Protein AF-A0A2B7YE10-F1 (afdb_monomer)

Foldseek 3Di:
DDDDDPVNDDDDDDDCVVQADWDQDPVGTDHDDAFDDDPVQWDADQQFDADLDLPPLRGDHHTDGPDPRDDDDAQDWDAHPVGRIHTHHDDDDDDD

Mean predicted aligned error: 6.69 Å

pLDDT: mean 85.78, std 14.78, range [31.55, 97.19]

Organism: Fusobacterium nucleatum subsp. polymorphum (NCBI:txid76857)

Structure (mmCIF, N/CA/C/O backbone):
data_AF-A0A2B7YE10-F1
#
_entry.id   AF-A0A2B7YE10-F1
#
loop_
_atom_site.group_PDB
_atom_site.id
_atom_site.type_symbol
_atom_site.label_atom_id
_atom_site.label_alt_id
_atom_site.label_comp_id
_atom_site.label_asym_id
_atom_site.label_entity_id
_atom_site.label_seq_id
_atom_site.pdbx_PDB_ins_code
_atom_site.Cartn_x
_atom_site.Cartn_y
_atom_site.Cartn_z
_atom_site.occupancy
_atom_site.B_iso_or_equiv
_atom_site.auth_seq_id
_atom_site.auth_comp_id
_atom_site.auth_asym_id
_atom_site.auth_atom_id
_atom_site.pdbx_PDB_model_num
ATOM 1 N N . MET A 1 1 ? -28.756 8.599 -2.265 1.00 49.09 1 MET A N 1
ATOM 2 C CA . MET A 1 1 ? -28.044 8.177 -1.040 1.00 49.09 1 M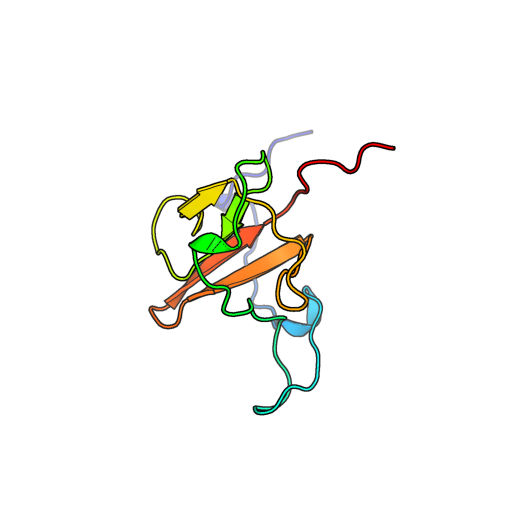ET A CA 1
ATOM 3 C C . MET A 1 1 ? -27.413 9.412 -0.424 1.00 49.09 1 MET A C 1
ATOM 5 O O . MET A 1 1 ? -26.751 10.143 -1.152 1.00 49.09 1 MET A O 1
ATOM 9 N N . SER A 1 2 ? -27.663 9.700 0.853 1.00 57.12 2 SER A N 1
ATOM 10 C CA . SER A 1 2 ? -26.982 10.792 1.558 1.00 57.12 2 SER A CA 1
ATOM 11 C C . SER A 1 2 ? -25.506 10.438 1.732 1.00 57.12 2 SER A C 1
ATOM 13 O O . SER A 1 2 ? -25.176 9.331 2.155 1.00 57.12 2 SER A O 1
ATOM 15 N N . LYS A 1 3 ? -24.615 11.358 1.368 1.00 65.12 3 LYS A N 1
ATOM 16 C CA . LYS A 1 3 ? -23.168 11.191 1.524 1.00 65.12 3 LYS A CA 1
ATOM 17 C C . LYS A 1 3 ? -22.847 11.282 3.021 1.00 65.12 3 LYS A C 1
ATOM 19 O O . LYS A 1 3 ? -23.090 12.328 3.613 1.00 65.12 3 LYS A O 1
ATOM 24 N N . LEU A 1 4 ? -22.369 10.196 3.631 1.00 78.56 4 LEU A N 1
ATOM 25 C CA . LEU A 1 4 ? -21.914 10.215 5.024 1.00 78.56 4 LEU A CA 1
ATOM 26 C C . LEU A 1 4 ? -20.715 11.169 5.143 1.00 78.56 4 LEU A C 1
ATOM 28 O O . LEU A 1 4 ? -19.778 11.095 4.345 1.00 78.56 4 LEU A O 1
ATOM 32 N N . THR A 1 5 ? -20.760 12.081 6.109 1.00 85.94 5 THR A N 1
ATOM 33 C CA . THR A 1 5 ? -19.612 12.889 6.545 1.00 85.94 5 THR A CA 1
ATOM 34 C C . THR A 1 5 ? -18.876 12.165 7.674 1.00 85.94 5 THR A C 1
ATOM 36 O O . THR A 1 5 ? -19.465 11.312 8.343 1.00 85.94 5 THR A O 1
ATOM 39 N N . LEU A 1 6 ? -17.600 12.493 7.908 1.00 85.38 6 LEU A N 1
ATOM 40 C CA . LEU A 1 6 ? -16.795 11.856 8.966 1.00 85.38 6 LEU A CA 1
ATOM 41 C C . LEU A 1 6 ? -17.427 12.014 10.359 1.00 85.38 6 LEU A C 1
ATOM 43 O O . LEU A 1 6 ? -17.291 11.116 11.185 1.00 85.38 6 LEU A O 1
ATOM 47 N N . ASP A 1 7 ? -18.161 13.108 10.575 1.00 90.81 7 ASP A N 1
ATOM 48 C CA . ASP A 1 7 ? -18.859 13.415 11.831 1.00 90.81 7 ASP A CA 1
ATOM 49 C C . ASP A 1 7 ? -20.242 12.748 11.935 1.00 90.81 7 ASP A C 1
ATOM 51 O O . ASP A 1 7 ? -20.877 12.785 12.985 1.00 90.81 7 ASP A O 1
ATOM 55 N N . SER A 1 8 ? -20.737 12.147 10.847 1.00 92.69 8 SER A N 1
ATOM 56 C CA . SER A 1 8 ? -22.043 11.466 10.809 1.00 92.69 8 SER A CA 1
ATOM 57 C C . SER A 1 8 ? -21.960 9.962 11.087 1.00 92.69 8 SER A C 1
ATOM 59 O O . SER A 1 8 ? -22.964 9.260 10.967 1.00 92.69 8 SER A O 1
ATOM 61 N N . VAL A 1 9 ? -20.770 9.458 11.429 1.00 90.88 9 VAL A N 1
ATOM 62 C CA . VAL A 1 9 ? -20.514 8.037 11.689 1.00 90.88 9 VAL A CA 1
ATOM 63 C C . VAL A 1 9 ? -19.851 7.840 13.050 1.00 90.88 9 VAL A C 1
ATOM 65 O O . VAL A 1 9 ? -19.072 8.670 13.510 1.00 90.88 9 VAL A O 1
ATOM 68 N N . GLU A 1 10 ? -20.152 6.716 13.697 1.00 92.75 10 GLU A N 1
ATOM 69 C CA . GLU A 1 10 ? -19.478 6.304 14.928 1.00 92.75 10 GLU A CA 1
ATOM 70 C C . GLU A 1 10 ? -18.169 5.585 14.573 1.00 92.75 10 GLU A C 1
ATOM 72 O O . GLU A 1 10 ? -18.180 4.506 13.976 1.00 92.75 10 GLU A O 1
ATOM 77 N N . TRP A 1 11 ? -17.035 6.184 14.935 1.00 92.12 11 TRP A N 1
ATOM 78 C CA . TRP A 1 11 ? -15.720 5.580 14.737 1.00 92.12 11 TRP A CA 1
ATOM 79 C C . TRP A 1 11 ? -15.444 4.508 15.781 1.00 92.12 11 TRP A C 1
ATOM 81 O O . TRP A 1 11 ? -15.722 4.686 16.966 1.00 92.12 11 TRP A O 1
ATOM 91 N N . ARG A 1 12 ? -14.855 3.397 15.338 1.00 93.00 12 ARG A N 1
ATOM 92 C CA . ARG A 1 12 ? -14.467 2.287 16.208 1.00 93.00 12 ARG A CA 1
ATOM 93 C C . ARG A 1 12 ? -13.074 1.799 15.868 1.00 93.00 12 ARG A C 1
ATOM 95 O O . ARG A 1 12 ? -12.619 1.893 14.729 1.00 93.00 12 ARG A O 1
ATOM 102 N N . GLU A 1 13 ? -12.417 1.255 16.879 1.00 94.75 13 GLU A N 1
ATOM 103 C CA . GLU A 1 13 ? -11.153 0.560 16.702 1.00 94.75 13 GLU A CA 1
ATOM 104 C C . GLU A 1 13 ? -11.366 -0.745 15.931 1.00 94.75 13 GLU A C 1
ATOM 106 O O . GLU A 1 13 ? -12.377 -1.435 16.083 1.00 94.75 13 GLU A O 1
ATOM 111 N N . PHE A 1 14 ? -10.377 -1.101 15.122 1.00 92.38 14 PHE A N 1
ATOM 112 C CA . PHE A 1 14 ? -10.315 -2.379 14.429 1.00 92.38 14 PHE A CA 1
ATOM 113 C C . PHE A 1 14 ? -8.883 -2.901 14.473 1.00 92.38 14 PHE A C 1
ATOM 115 O O . PHE A 1 14 ? -7.925 -2.135 14.604 1.00 92.38 14 PHE A O 1
ATOM 122 N N . ARG A 1 15 ? -8.708 -4.216 14.334 1.00 93.19 15 ARG A N 1
ATOM 123 C CA . ARG A 1 15 ? -7.373 -4.787 14.141 1.00 93.19 15 ARG A CA 1
ATOM 124 C C . ARG A 1 15 ? -7.098 -4.879 12.653 1.00 93.19 15 ARG A C 1
ATOM 126 O O . ARG A 1 15 ? -7.942 -5.338 11.894 1.00 93.19 15 ARG A O 1
ATOM 133 N N . ILE A 1 16 ? -5.882 -4.530 12.242 1.00 90.62 16 ILE A N 1
ATOM 134 C CA . ILE A 1 16 ? -5.464 -4.575 10.831 1.00 90.62 16 ILE A CA 1
ATOM 135 C C . ILE A 1 16 ? -5.783 -5.929 10.184 1.00 90.62 16 ILE A C 1
ATOM 137 O O . ILE A 1 16 ? -6.316 -5.966 9.082 1.00 90.62 16 ILE A O 1
ATOM 141 N N . LYS A 1 17 ? -5.518 -7.032 10.894 1.00 92.50 17 LYS A N 1
ATOM 142 C CA . LYS A 1 17 ? -5.761 -8.401 10.414 1.00 92.50 17 LYS A CA 1
ATOM 143 C C . LYS A 1 17 ? -7.235 -8.737 10.149 1.00 92.50 17 LYS A C 1
ATOM 145 O O . LYS A 1 17 ? -7.498 -9.729 9.483 1.00 92.50 17 LYS A O 1
ATOM 150 N N . ASP A 1 18 ? -8.164 -7.963 10.709 1.00 93.81 18 ASP A N 1
ATOM 151 C CA . ASP A 1 18 ? -9.601 -8.201 10.562 1.00 93.81 18 ASP A CA 1
ATOM 152 C C . ASP A 1 18 ? -10.131 -7.582 9.251 1.00 93.81 18 ASP A C 1
ATOM 154 O O . ASP A 1 18 ? -11.198 -7.967 8.783 1.00 93.81 18 ASP A O 1
ATOM 158 N N . ILE A 1 19 ? -9.386 -6.642 8.647 1.00 90.94 19 ILE A N 1
ATOM 159 C CA . ILE A 1 19 ? -9.770 -5.928 7.413 1.00 90.94 19 ILE A CA 1
ATOM 160 C C . ILE A 1 19 ? -8.815 -6.236 6.254 1.00 90.94 19 ILE A C 1
ATOM 162 O O . ILE A 1 19 ? -9.252 -6.439 5.123 1.00 90.94 19 ILE A O 1
ATOM 166 N N . PHE A 1 20 ? -7.509 -6.259 6.520 1.00 89.00 20 PHE A N 1
ATOM 167 C CA . PHE A 1 20 ? -6.472 -6.393 5.503 1.00 89.00 20 PHE A CA 1
ATOM 168 C C . PHE A 1 20 ? -5.842 -7.778 5.512 1.00 89.00 20 PHE A C 1
ATOM 170 O O . PHE A 1 20 ? -5.687 -8.415 6.558 1.00 89.00 20 PHE A O 1
ATOM 177 N N . GLN A 1 21 ? -5.398 -8.214 4.332 1.00 87.50 21 GLN A N 1
ATOM 178 C CA . GLN A 1 21 ? -4.655 -9.456 4.202 1.00 87.50 21 GLN A CA 1
ATOM 179 C C . GLN A 1 21 ? -3.350 -9.381 4.997 1.00 87.50 21 GLN A C 1
ATOM 181 O O . GLN A 1 21 ? -2.544 -8.455 4.862 1.00 87.50 21 GLN A O 1
ATOM 186 N N . THR A 1 22 ? -3.142 -10.398 5.824 1.00 90.75 22 THR A N 1
ATOM 187 C CA . THR A 1 22 ? -1.948 -10.555 6.646 1.00 90.75 22 THR A CA 1
ATOM 188 C C . THR A 1 22 ? -1.337 -11.927 6.422 1.00 90.75 22 THR A C 1
ATOM 190 O O . THR A 1 22 ? -1.995 -12.862 5.964 1.00 90.75 22 THR A O 1
ATOM 193 N N . PHE A 1 23 ? -0.053 -12.044 6.730 1.00 89.94 23 PHE A N 1
ATOM 194 C CA . PHE A 1 23 ? 0.690 -13.290 6.648 1.00 89.94 23 PHE A CA 1
ATOM 195 C C . PHE A 1 23 ? 1.664 -13.395 7.822 1.00 89.94 23 PHE A C 1
ATOM 197 O O . PHE A 1 23 ? 2.015 -12.391 8.450 1.00 89.94 23 PHE A O 1
ATOM 204 N N . ILE A 1 24 ? 2.099 -14.617 8.125 1.00 94.12 24 ILE A N 1
ATOM 205 C CA . ILE A 1 24 ? 3.169 -14.848 9.096 1.00 94.12 24 ILE A CA 1
ATOM 206 C C . ILE A 1 24 ? 4.499 -14.577 8.394 1.00 94.12 24 ILE A C 1
ATOM 208 O O . ILE A 1 24 ? 4.961 -15.374 7.579 1.00 94.12 24 ILE A O 1
ATOM 212 N N . GLY A 1 25 ? 5.074 -13.411 8.673 1.00 88.06 25 GLY A N 1
ATOM 213 C CA . GLY A 1 25 ? 6.413 -13.040 8.244 1.00 88.06 25 GLY A CA 1
ATOM 214 C C . GLY A 1 25 ? 7.459 -13.360 9.308 1.00 88.06 25 GLY A C 1
ATOM 215 O O . GLY A 1 25 ? 7.183 -13.989 10.329 1.00 88.06 25 GLY A O 1
ATOM 216 N N . ASN A 1 26 ? 8.672 -12.856 9.092 1.00 86.38 26 ASN A N 1
ATOM 217 C CA . ASN A 1 26 ? 9.797 -13.077 10.006 1.00 86.38 26 ASN A CA 1
ATOM 218 C C . ASN A 1 26 ? 9.565 -12.476 11.405 1.00 86.38 26 ASN A C 1
ATOM 220 O O . ASN A 1 26 ? 10.143 -12.956 12.372 1.00 86.38 26 ASN A O 1
ATOM 224 N N . ASN A 1 27 ? 8.705 -11.455 11.509 1.00 85.19 27 ASN A N 1
ATOM 225 C CA . ASN A 1 27 ? 8.399 -10.746 12.755 1.00 85.19 27 ASN A CA 1
ATOM 226 C C . ASN A 1 27 ? 6.971 -11.034 13.257 1.00 85.19 27 ASN A C 1
ATOM 228 O O . ASN A 1 27 ? 6.379 -10.218 13.960 1.00 85.19 27 ASN A O 1
ATOM 232 N N . GLY A 1 28 ? 6.401 -12.182 12.880 1.00 91.06 28 GLY A N 1
ATOM 233 C CA . GLY A 1 28 ? 5.037 -12.566 13.238 1.00 91.06 28 GLY A CA 1
ATOM 234 C C . GLY A 1 28 ? 3.995 -12.106 12.219 1.00 91.06 28 GLY A C 1
ATOM 235 O O . GLY A 1 28 ? 4.279 -11.977 11.028 1.00 91.06 28 GLY A O 1
ATOM 236 N N . LEU A 1 29 ? 2.756 -11.923 12.682 1.00 92.19 29 LEU A N 1
ATOM 237 C CA . LEU A 1 29 ? 1.629 -11.558 11.826 1.00 92.19 29 LEU A CA 1
ATOM 238 C C . LEU A 1 29 ? 1.758 -10.105 11.353 1.00 92.19 29 LEU A C 1
ATOM 240 O O . LEU A 1 29 ? 1.736 -9.182 12.164 1.00 92.19 29 LEU A O 1
ATOM 244 N N . GLN A 1 30 ? 1.847 -9.905 10.042 1.00 88.56 30 GLN A N 1
ATOM 245 C CA . GLN A 1 30 ? 2.029 -8.586 9.439 1.00 88.56 30 GLN A CA 1
ATOM 246 C C . GLN A 1 30 ? 1.279 -8.458 8.110 1.00 88.56 30 GLN A C 1
ATOM 248 O O . GLN A 1 30 ? 0.942 -9.456 7.473 1.00 88.56 30 GLN A O 1
ATOM 253 N N . VAL A 1 31 ? 1.047 -7.220 7.669 1.00 87.12 31 VAL A N 1
ATOM 254 C CA . VAL A 1 31 ? 0.635 -6.937 6.285 1.00 87.12 31 VAL A CA 1
ATOM 255 C C . VAL A 1 31 ? 1.803 -7.149 5.329 1.00 87.12 31 VAL A C 1
ATOM 257 O O . VAL A 1 31 ? 2.974 -7.137 5.725 1.00 87.12 31 VAL A O 1
ATOM 260 N N . HIS A 1 32 ? 1.487 -7.337 4.052 1.00 86.31 32 HIS A N 1
ATOM 261 C CA . HIS A 1 32 ? 2.496 -7.425 3.008 1.00 86.31 32 HIS A CA 1
ATOM 262 C C . HIS A 1 32 ? 3.408 -6.193 2.975 1.00 86.31 32 HIS A C 1
ATOM 264 O O . HIS A 1 32 ? 2.964 -5.055 3.093 1.00 86.31 32 HIS A O 1
ATOM 270 N N . THR A 1 33 ? 4.707 -6.434 2.797 1.00 85.81 33 THR A N 1
ATOM 271 C CA . THR A 1 33 ? 5.716 -5.381 2.656 1.00 85.81 33 THR A CA 1
ATOM 272 C C . THR A 1 33 ? 6.186 -5.270 1.210 1.00 85.81 33 THR A C 1
ATOM 274 O O . THR A 1 33 ? 6.170 -6.245 0.447 1.00 85.81 33 THR A O 1
ATOM 277 N N . GLY A 1 34 ? 6.636 -4.075 0.828 1.00 85.19 34 GLY A N 1
ATOM 278 C CA . GLY A 1 34 ? 7.318 -3.863 -0.445 1.00 85.19 34 GLY A CA 1
ATOM 279 C C . GLY A 1 34 ? 8.659 -4.602 -0.518 1.00 85.19 34 GLY A C 1
ATOM 280 O O . GLY A 1 34 ? 9.227 -5.013 0.494 1.00 85.19 34 GLY A O 1
ATOM 281 N N . GLY A 1 35 ? 9.171 -4.772 -1.735 1.00 88.06 35 GLY A N 1
ATOM 282 C CA . GLY A 1 35 ? 10.504 -5.312 -1.992 1.00 88.06 35 GLY A CA 1
ATOM 283 C C . GLY A 1 35 ? 11.483 -4.218 -2.412 1.00 88.06 35 GLY A C 1
ATOM 284 O O . GLY A 1 35 ? 11.118 -3.283 -3.126 1.00 88.06 35 GLY A O 1
ATOM 285 N N . TYR A 1 36 ? 12.748 -4.339 -2.004 1.00 90.94 36 TYR A N 1
ATOM 286 C CA . TYR A 1 36 ? 13.799 -3.490 -2.559 1.00 90.94 36 TYR A CA 1
ATOM 287 C C . TYR A 1 36 ? 14.110 -3.907 -4.004 1.00 90.94 36 TYR A C 1
ATOM 289 O O . TYR A 1 36 ? 14.380 -5.079 -4.282 1.00 90.94 36 TYR A O 1
ATOM 297 N N . ILE A 1 37 ? 14.113 -2.927 -4.909 1.00 94.25 37 ILE A N 1
ATOM 298 C CA . ILE A 1 37 ? 14.462 -3.076 -6.325 1.00 94.25 37 ILE A CA 1
ATOM 299 C C . ILE A 1 37 ? 15.360 -1.899 -6.707 1.00 94.25 37 ILE A C 1
ATOM 301 O O . ILE A 1 37 ? 15.092 -0.751 -6.344 1.00 94.25 37 ILE A O 1
ATOM 305 N N . LYS A 1 38 ? 16.444 -2.182 -7.435 1.00 94.69 38 LYS A N 1
ATOM 306 C CA . LYS A 1 38 ? 17.359 -1.146 -7.932 1.00 94.69 38 LYS A CA 1
ATOM 307 C C . LYS A 1 38 ? 16.648 -0.269 -8.963 1.00 94.69 38 LYS A C 1
ATOM 309 O O . LYS A 1 38 ? 15.977 -0.793 -9.845 1.00 94.69 38 LYS A O 1
ATOM 314 N N . LYS A 1 39 ? 16.892 1.045 -8.923 1.00 93.62 39 LYS A N 1
ATOM 315 C CA . LYS A 1 39 ? 16.246 2.015 -9.825 1.00 93.62 39 LYS A CA 1
ATOM 316 C C . LYS A 1 39 ? 16.436 1.693 -11.315 1.00 93.62 39 LYS A C 1
ATOM 318 O O . LYS A 1 39 ? 15.522 1.903 -12.096 1.00 93.62 39 LYS A O 1
ATOM 323 N N . SER A 1 40 ? 17.581 1.122 -11.695 1.00 96.75 40 SER A N 1
ATOM 324 C CA . SER A 1 40 ? 17.880 0.718 -13.078 1.00 96.75 40 SER A CA 1
ATOM 325 C C . SER A 1 40 ? 17.017 -0.429 -13.614 1.00 96.75 40 SER A C 1
ATOM 327 O O . SER A 1 40 ? 17.068 -0.714 -14.804 1.00 96.75 40 SER A O 1
ATOM 329 N N . LYS A 1 41 ? 16.255 -1.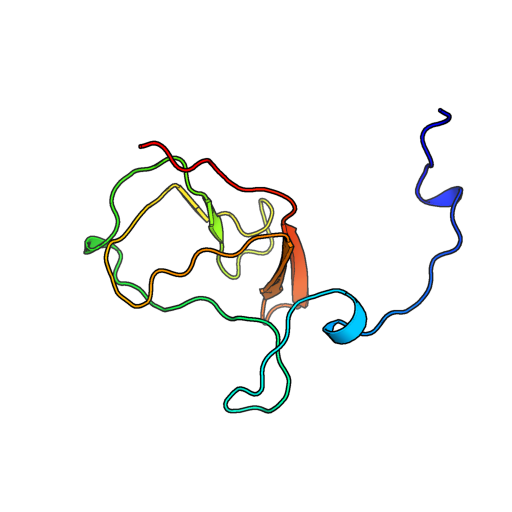111 -12.752 1.00 96.88 41 LYS A N 1
ATOM 330 C CA . LYS A 1 41 ? 15.326 -2.181 -13.137 1.00 96.88 41 LYS A CA 1
ATOM 331 C C . LYS A 1 41 ? 13.891 -1.689 -13.324 1.00 96.88 41 LYS A C 1
ATOM 333 O O . LYS A 1 41 ? 13.009 -2.509 -13.577 1.00 96.88 41 LYS A O 1
ATOM 338 N N . PHE A 1 42 ? 13.650 -0.394 -13.143 1.00 96.56 42 PHE A N 1
ATOM 339 C CA . PHE A 1 42 ? 12.349 0.208 -13.379 1.00 96.56 42 PHE A CA 1
ATOM 340 C C . PHE A 1 42 ? 12.240 0.715 -14.809 1.00 96.56 42 PHE A C 1
ATOM 342 O O . PHE A 1 42 ? 13.174 1.318 -15.336 1.00 96.56 42 PHE A O 1
ATOM 349 N N . ILE A 1 43 ? 11.067 0.504 -15.391 1.00 97.19 43 ILE A N 1
ATOM 350 C CA . ILE A 1 43 ? 10.620 1.172 -16.610 1.00 97.19 43 ILE A CA 1
ATOM 351 C C . ILE A 1 43 ? 9.431 2.069 -16.274 1.00 97.19 43 ILE A C 1
ATOM 353 O O . ILE A 1 43 ? 8.704 1.796 -15.316 1.00 97.19 43 ILE A O 1
ATOM 357 N N . GLU A 1 44 ? 9.243 3.133 -17.049 1.00 97.00 44 GLU A N 1
ATOM 358 C CA . GLU A 1 44 ? 8.084 4.014 -16.914 1.00 97.00 44 G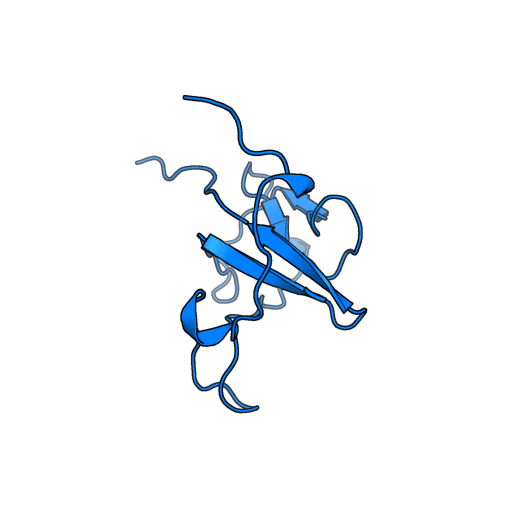LU A CA 1
ATOM 359 C C . GLU A 1 44 ? 6.789 3.227 -17.137 1.00 97.00 44 GLU A C 1
ATOM 361 O O . GLU A 1 44 ? 6.703 2.352 -18.001 1.00 97.00 44 GLU A O 1
ATOM 366 N N . SER A 1 45 ? 5.786 3.499 -16.311 1.00 94.88 45 SER A N 1
ATOM 367 C CA . SER A 1 45 ? 4.472 2.874 -16.427 1.00 94.88 45 SER A CA 1
ATOM 368 C C . SER A 1 45 ? 3.417 3.780 -15.804 1.00 94.88 45 SER A C 1
ATOM 370 O O . SER A 1 45 ? 3.744 4.843 -15.296 1.00 94.88 45 SER A O 1
ATOM 372 N N . ASN A 1 46 ? 2.168 3.321 -15.765 1.00 93.06 46 ASN A N 1
ATOM 373 C CA . ASN A 1 46 ? 1.110 3.977 -15.001 1.00 93.06 46 ASN A CA 1
ATOM 374 C C . ASN A 1 46 ? 0.912 3.353 -13.611 1.00 93.06 46 ASN A C 1
ATOM 376 O O . ASN A 1 46 ? 0.002 3.748 -12.907 1.00 93.06 46 ASN A O 1
ATOM 380 N N . ILE A 1 47 ? 1.718 2.380 -13.179 1.00 91.31 47 ILE A N 1
ATOM 381 C CA . ILE A 1 47 ? 1.529 1.724 -11.876 1.00 91.31 47 ILE A CA 1
ATOM 382 C C . ILE A 1 47 ? 2.219 2.555 -10.786 1.00 91.31 47 ILE A C 1
ATOM 384 O O . ILE A 1 47 ? 3.440 2.717 -10.852 1.00 91.31 47 ILE A O 1
ATOM 388 N N . PRO A 1 48 ? 1.494 3.076 -9.777 1.00 92.88 48 PRO A N 1
ATOM 389 C CA . PRO A 1 48 ? 2.100 3.877 -8.727 1.00 92.88 48 PRO A CA 1
ATOM 390 C C . PRO A 1 48 ? 2.983 2.997 -7.847 1.00 92.88 48 PRO A C 1
ATOM 392 O O . PRO A 1 48 ? 2.555 1.984 -7.292 1.00 92.88 48 PRO A O 1
ATOM 395 N N . ARG A 1 49 ? 4.230 3.416 -7.668 1.00 93.25 49 ARG A N 1
ATOM 396 C CA . ARG A 1 49 ? 5.150 2.804 -6.722 1.00 93.25 49 ARG A CA 1
ATOM 397 C C . ARG A 1 49 ? 5.040 3.504 -5.376 1.00 93.25 49 ARG A C 1
ATOM 399 O O . ARG A 1 49 ? 5.424 4.666 -5.212 1.00 93.25 49 ARG A O 1
ATOM 406 N N . ILE A 1 50 ? 4.552 2.744 -4.402 1.00 92.19 50 ILE A N 1
ATOM 407 C CA . ILE A 1 50 ? 4.417 3.187 -3.018 1.00 92.19 50 ILE A CA 1
ATOM 408 C C . ILE A 1 50 ? 5.737 2.992 -2.267 1.00 92.19 50 ILE A C 1
ATOM 410 O O . ILE A 1 50 ? 6.424 1.977 -2.400 1.00 92.19 50 ILE A O 1
ATOM 414 N N . THR A 1 51 ? 6.100 3.994 -1.475 1.00 89.44 51 THR A N 1
ATOM 415 C CA . THR A 1 51 ? 7.297 4.033 -0.630 1.00 89.44 51 THR A CA 1
ATOM 416 C C . THR A 1 51 ? 6.934 4.545 0.763 1.00 89.44 51 THR A C 1
ATOM 418 O O . THR A 1 51 ? 5.783 4.866 1.033 1.00 89.44 51 THR A O 1
ATOM 421 N N . VAL A 1 52 ? 7.924 4.674 1.646 1.00 86.69 52 VAL A N 1
ATOM 422 C CA . VAL A 1 52 ? 7.777 5.221 3.010 1.00 86.69 52 VAL A CA 1
ATOM 423 C C . VAL A 1 52 ? 7.552 6.745 3.053 1.00 86.69 52 VAL A C 1
ATOM 425 O O . VAL A 1 52 ? 7.833 7.385 4.060 1.00 86.69 52 VAL A O 1
ATOM 428 N N . LYS A 1 53 ? 7.124 7.367 1.948 1.00 87.56 53 LYS A N 1
ATOM 429 C CA . LYS A 1 53 ? 6.843 8.805 1.917 1.00 87.56 53 LYS A CA 1
ATOM 430 C C . LYS A 1 53 ? 5.566 9.105 2.703 1.00 87.56 53 LYS A C 1
ATOM 432 O O . LYS A 1 53 ? 4.538 8.483 2.478 1.00 87.56 53 LYS A O 1
ATOM 437 N N . GLU A 1 54 ? 5.629 10.129 3.544 1.00 89.50 54 GLU A N 1
ATOM 438 C CA . GLU A 1 54 ? 4.490 10.677 4.303 1.00 89.50 54 GLU A CA 1
ATOM 439 C C . GLU A 1 54 ? 3.620 11.635 3.472 1.00 89.50 54 GLU A C 1
ATOM 441 O O . GLU A 1 54 ? 2.634 12.189 3.945 1.00 89.50 54 GLU A O 1
ATOM 446 N N . THR A 1 55 ? 4.002 11.877 2.219 1.00 90.38 55 THR A N 1
ATOM 447 C CA . THR A 1 55 ? 3.331 12.802 1.306 1.00 90.38 55 THR A CA 1
ATOM 448 C C . THR A 1 55 ? 2.780 12.058 0.102 1.00 90.38 55 THR A C 1
ATOM 450 O O . THR A 1 55 ? 3.260 10.977 -0.244 1.00 90.38 55 THR A O 1
ATOM 453 N N . ASN A 1 56 ? 1.780 12.651 -0.559 1.00 91.69 56 ASN A N 1
ATOM 454 C CA . ASN A 1 56 ? 1.206 12.128 -1.803 1.00 91.69 56 ASN A CA 1
ATOM 455 C C . ASN A 1 56 ? 0.789 10.645 -1.702 1.00 91.69 56 ASN A C 1
ATOM 457 O O . ASN A 1 56 ? 1.072 9.846 -2.593 1.00 91.69 56 ASN A O 1
ATOM 461 N N . ASN A 1 57 ? 0.193 10.255 -0.572 1.00 91.00 57 ASN A N 1
ATOM 462 C CA . ASN A 1 57 ? -0.199 8.875 -0.268 1.00 91.00 57 ASN A CA 1
ATOM 463 C C . ASN A 1 57 ? 0.945 7.848 -0.400 1.00 91.00 57 ASN A C 1
ATOM 465 O O . ASN A 1 57 ? 0.723 6.696 -0.757 1.00 91.00 57 ASN A O 1
ATOM 469 N N . GLY A 1 58 ? 2.194 8.258 -0.175 1.00 90.75 58 GLY A N 1
ATOM 470 C CA . GLY A 1 58 ? 3.364 7.391 -0.319 1.00 90.75 58 GLY A CA 1
ATOM 471 C C . GLY A 1 58 ? 3.810 7.145 -1.762 1.00 90.75 58 GLY A C 1
ATOM 472 O O . GLY A 1 58 ? 4.827 6.474 -1.973 1.00 90.75 58 GLY A O 1
ATOM 473 N N . ILE A 1 59 ? 3.109 7.700 -2.757 1.00 92.12 59 ILE A N 1
ATOM 474 C CA . ILE A 1 59 ? 3.438 7.558 -4.179 1.00 92.12 59 ILE A CA 1
ATOM 475 C C . ILE A 1 59 ? 4.716 8.341 -4.479 1.00 92.12 59 ILE A C 1
ATOM 477 O O . ILE A 1 59 ? 4.781 9.564 -4.313 1.00 92.12 59 ILE A O 1
ATOM 481 N N . ASN A 1 60 ? 5.738 7.631 -4.952 1.00 91.06 60 ASN A N 1
ATOM 482 C CA . ASN A 1 60 ? 7.015 8.231 -5.321 1.00 91.06 60 ASN A CA 1
ATOM 483 C C . ASN A 1 60 ? 7.165 8.455 -6.831 1.00 91.06 60 ASN A C 1
ATOM 485 O O . ASN A 1 60 ? 7.693 9.485 -7.240 1.00 91.06 60 ASN A O 1
ATOM 489 N N . ASP A 1 61 ? 6.763 7.472 -7.627 1.00 93.00 61 ASP A N 1
ATOM 490 C CA . ASP A 1 61 ? 6.918 7.407 -9.078 1.00 93.00 61 ASP A CA 1
ATOM 491 C C . ASP A 1 61 ? 5.921 6.401 -9.669 1.00 93.00 61 ASP A C 1
ATOM 493 O O . ASP A 1 61 ? 5.266 5.672 -8.925 1.00 93.00 61 ASP A O 1
ATOM 497 N N . TYR A 1 62 ? 5.806 6.363 -10.997 1.00 94.69 62 TYR A N 1
ATOM 498 C CA . TYR A 1 62 ? 4.972 5.394 -11.702 1.00 94.69 62 TYR A CA 1
ATOM 499 C C . TYR A 1 62 ? 5.848 4.473 -12.548 1.00 94.69 62 TYR A C 1
ATOM 501 O O . TYR A 1 62 ? 6.444 4.891 -13.541 1.00 94.69 62 TYR A O 1
ATOM 509 N N . VAL A 1 63 ? 5.995 3.222 -12.112 1.00 95.31 63 VAL A N 1
ATOM 510 C CA . VAL A 1 63 ? 7.006 2.306 -12.650 1.00 95.31 63 VAL A CA 1
ATOM 511 C 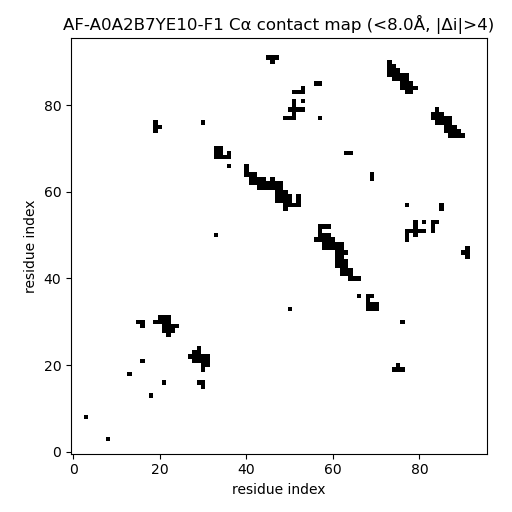C . VAL A 1 63 ? 6.570 0.849 -12.610 1.00 95.31 63 VAL A C 1
ATOM 513 O O . VAL A 1 63 ? 5.818 0.426 -11.736 1.00 95.31 63 VAL A O 1
ATOM 516 N N . TYR A 1 64 ? 7.115 0.075 -13.540 1.00 95.56 64 TYR A N 1
ATOM 517 C CA . TYR A 1 64 ? 6.996 -1.376 -13.585 1.00 95.56 64 TYR A CA 1
ATOM 518 C C . TYR A 1 64 ? 8.382 -2.029 -13.532 1.00 95.56 64 TYR A C 1
ATOM 520 O O . TYR A 1 64 ? 9.390 -1.415 -13.890 1.00 95.56 64 TYR A O 1
ATOM 528 N N . SER A 1 65 ? 8.450 -3.279 -13.074 1.00 95.88 65 SER A N 1
ATOM 529 C CA . SER A 1 65 ? 9.653 -4.105 -13.152 1.00 95.88 65 SER A CA 1
ATOM 530 C C . SER A 1 65 ? 9.285 -5.579 -13.285 1.00 95.88 65 SER A C 1
ATOM 532 O O . SER A 1 65 ? 8.325 -6.037 -12.673 1.00 95.88 65 SER A O 1
ATOM 534 N N . THR A 1 66 ? 10.093 -6.335 -14.026 1.00 95.69 66 THR A N 1
ATOM 535 C CA . THR A 1 66 ? 10.024 -7.805 -14.065 1.00 95.69 66 THR A CA 1
ATOM 536 C C . THR A 1 66 ? 10.834 -8.462 -12.941 1.00 95.69 66 THR A C 1
ATOM 538 O O . THR A 1 66 ? 10.945 -9.686 -12.886 1.00 95.69 66 THR A O 1
ATOM 541 N N . ASP A 1 67 ? 11.441 -7.673 -12.044 1.00 96.50 67 ASP A N 1
ATOM 542 C CA . ASP A 1 67 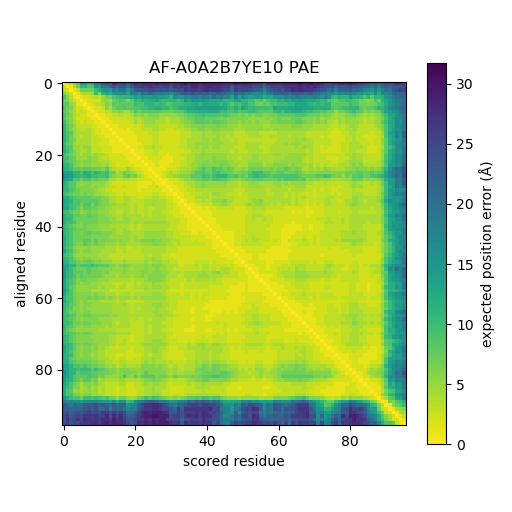? 12.157 -8.203 -10.886 1.00 96.50 67 ASP A CA 1
ATOM 543 C C . ASP A 1 67 ? 11.209 -9.015 -9.990 1.00 96.50 67 ASP A C 1
ATOM 545 O O . ASP A 1 67 ? 10.103 -8.579 -9.689 1.00 96.50 67 ASP A O 1
ATOM 549 N N . LYS A 1 68 ? 11.660 -10.172 -9.499 1.00 93.69 68 LYS A N 1
ATOM 550 C CA . LYS A 1 68 ? 10.883 -11.035 -8.590 1.00 93.69 68 LYS A CA 1
ATOM 551 C C . LYS A 1 68 ? 10.423 -10.339 -7.301 1.00 93.69 68 LYS A C 1
ATOM 553 O O . LYS A 1 68 ? 9.511 -10.816 -6.633 1.00 93.69 68 LYS A O 1
ATOM 558 N N . ASN A 1 69 ? 11.086 -9.248 -6.913 1.00 92.94 69 ASN A N 1
ATOM 559 C CA . ASN A 1 69 ? 10.718 -8.437 -5.758 1.00 92.94 69 ASN A CA 1
ATOM 560 C C . ASN A 1 69 ? 9.660 -7.372 -6.090 1.00 92.94 69 ASN A C 1
ATOM 562 O O . ASN A 1 69 ? 9.218 -6.676 -5.173 1.00 92.94 69 ASN A O 1
ATOM 566 N N . PHE A 1 70 ? 9.271 -7.215 -7.360 1.00 92.75 70 PHE A N 1
ATOM 567 C CA . PHE A 1 70 ? 8.176 -6.341 -7.764 1.00 92.75 70 PHE A CA 1
ATOM 568 C C . PHE A 1 70 ? 6.859 -6.987 -7.358 1.00 92.75 70 PHE A C 1
ATOM 570 O O . PHE A 1 70 ? 6.482 -8.048 -7.847 1.00 92.75 70 PHE A O 1
ATOM 577 N N . ARG A 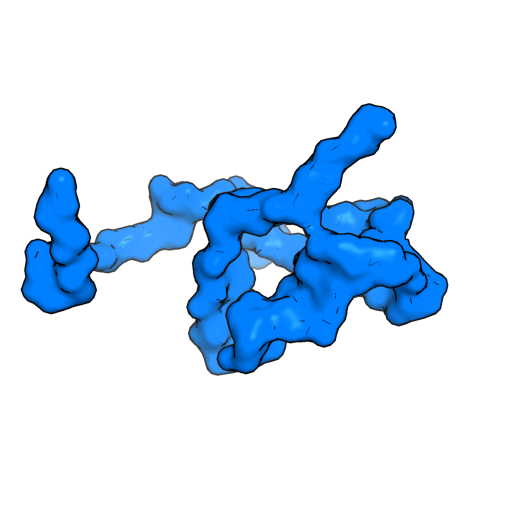1 71 ? 6.192 -6.358 -6.394 1.00 90.44 71 ARG A N 1
ATOM 578 C CA . ARG A 1 71 ? 4.949 -6.844 -5.807 1.00 90.44 71 ARG A CA 1
ATOM 579 C C . ARG A 1 71 ? 3.867 -5.824 -6.086 1.00 90.44 71 ARG A C 1
ATOM 581 O O . ARG A 1 71 ? 4.077 -4.633 -5.862 1.00 90.44 71 ARG A O 1
ATOM 588 N N . VAL A 1 72 ? 2.731 -6.313 -6.553 1.00 88.94 72 VAL A N 1
ATOM 589 C CA . VAL A 1 72 ? 1.526 -5.519 -6.758 1.00 88.94 72 VAL A CA 1
ATOM 590 C C . VAL A 1 72 ? 0.500 -6.021 -5.759 1.00 88.94 72 VAL A C 1
ATOM 592 O O . VAL A 1 72 ? 0.315 -7.229 -5.613 1.00 88.94 72 VAL A O 1
ATOM 595 N N . PHE A 1 73 ? -0.098 -5.086 -5.035 1.00 87.19 73 PHE A N 1
ATOM 596 C CA . PHE A 1 73 ? -1.131 -5.351 -4.049 1.00 87.19 73 PHE A CA 1
ATOM 597 C C . PHE A 1 73 ? -2.322 -4.455 -4.339 1.00 87.19 73 PHE A C 1
ATOM 599 O O . PHE A 1 73 ? -2.169 -3.351 -4.862 1.00 87.19 73 PHE A O 1
ATOM 606 N N . GLU A 1 74 ? -3.489 -4.918 -3.930 1.00 85.12 74 GLU A N 1
ATOM 607 C CA . GLU A 1 74 ? -4.735 -4.168 -3.984 1.00 85.12 74 GLU A CA 1
ATOM 608 C C . GLU A 1 74 ? -5.380 -4.196 -2.618 1.00 85.12 74 GLU A C 1
ATOM 610 O O . GLU A 1 74 ? -5.111 -5.103 -1.826 1.00 85.12 74 GLU A O 1
ATOM 615 N N . ASN A 1 75 ? -6.243 -3.211 -2.366 1.00 87.06 75 ASN A N 1
ATOM 616 C CA . ASN A 1 75 ? -6.977 -3.103 -1.116 1.00 87.06 75 ASN A CA 1
ATOM 617 C C . ASN A 1 75 ? -6.046 -3.294 0.094 1.00 87.06 75 ASN A C 1
ATOM 619 O O . ASN A 1 75 ? -6.253 -4.161 0.944 1.00 87.06 75 ASN A O 1
ATOM 623 N N 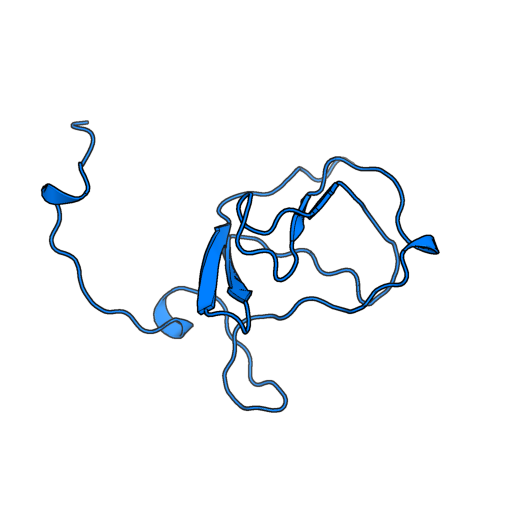. PHE A 1 76 ? -4.961 -2.522 0.122 1.00 89.25 76 PHE A N 1
ATOM 624 C CA . PHE A 1 76 ? -3.911 -2.659 1.125 1.00 89.25 76 PHE A CA 1
ATOM 625 C C . PHE A 1 76 ? -3.650 -1.334 1.829 1.00 89.25 76 PHE A C 1
ATOM 627 O O . PHE A 1 76 ? -4.018 -0.259 1.351 1.00 89.25 76 PHE A O 1
ATOM 634 N N . ILE A 1 77 ? -2.980 -1.424 2.973 1.00 90.19 77 ILE A N 1
ATOM 635 C CA . ILE A 1 77 ? -2.426 -0.264 3.662 1.00 90.19 77 ILE A CA 1
ATOM 636 C C . ILE A 1 77 ? -0.914 -0.237 3.511 1.00 90.19 77 ILE A C 1
ATOM 638 O O . ILE A 1 77 ? -0.239 -1.254 3.672 1.00 90.19 77 ILE A O 1
ATOM 642 N N . SER A 1 78 ? -0.368 0.942 3.239 1.00 89.00 78 SER A N 1
ATOM 643 C CA . SER A 1 78 ? 1.061 1.192 3.389 1.00 89.00 78 SER A CA 1
ATOM 644 C C . SER A 1 78 ? 1.310 1.791 4.761 1.00 89.00 78 SER A C 1
ATOM 646 O O . SER A 1 78 ? 0.718 2.819 5.081 1.00 89.00 78 SER A O 1
ATOM 648 N N . VAL A 1 79 ? 2.194 1.168 5.537 1.00 86.62 79 VAL A N 1
ATOM 649 C CA . VAL A 1 79 ? 2.611 1.655 6.854 1.00 86.62 79 VAL A CA 1
ATOM 650 C C . VAL A 1 79 ? 4.077 2.056 6.774 1.00 86.62 79 VAL A C 1
ATOM 652 O O . VAL A 1 79 ? 4.946 1.235 6.473 1.00 86.62 79 VAL A O 1
ATOM 655 N N . SER A 1 80 ? 4.344 3.331 7.012 1.00 83.81 80 SER A N 1
ATOM 656 C CA . SER A 1 80 ? 5.685 3.887 7.111 1.00 83.81 80 SER A CA 1
ATOM 657 C C . SER A 1 80 ? 6.234 3.698 8.521 1.00 83.81 80 SER A C 1
ATOM 659 O O . SER A 1 80 ? 5.504 3.779 9.508 1.00 83.81 80 SER A O 1
ATOM 661 N N . PHE A 1 81 ? 7.548 3.504 8.638 1.00 80.06 81 PHE A N 1
ATOM 662 C CA . PHE A 1 81 ? 8.210 3.464 9.945 1.00 80.06 81 PHE A CA 1
ATOM 663 C C . PHE A 1 81 ? 8.192 4.826 10.663 1.00 80.06 81 PHE A C 1
ATOM 665 O O . PHE A 1 81 ? 8.501 4.883 11.848 1.00 80.06 81 PHE A O 1
ATOM 672 N N . LEU A 1 82 ? 7.830 5.910 9.963 1.00 84.25 82 LEU A N 1
ATOM 673 C CA . LEU A 1 82 ? 7.615 7.240 10.542 1.00 84.25 82 LEU A CA 1
ATOM 674 C C . LEU A 1 82 ? 6.185 7.438 11.079 1.00 84.25 82 LEU A C 1
ATOM 676 O O . LEU A 1 82 ? 5.891 8.490 11.635 1.00 84.25 82 LEU A O 1
ATOM 680 N N . GLY A 1 83 ? 5.310 6.436 10.941 1.00 81.69 83 GLY A N 1
ATOM 681 C CA . GLY A 1 83 ? 3.939 6.461 11.455 1.00 81.69 83 GLY A CA 1
ATOM 682 C C . GLY A 1 83 ? 2.865 6.784 10.414 1.00 81.69 83 GLY A C 1
ATOM 683 O O . GLY A 1 83 ? 1.684 6.630 10.717 1.00 81.69 83 GLY A O 1
ATOM 684 N N . GLY A 1 84 ? 3.238 7.164 9.189 1.00 87.56 84 GLY A N 1
ATOM 685 C CA . GLY A 1 84 ? 2.295 7.365 8.091 1.00 87.56 84 GLY A CA 1
ATOM 686 C C . GLY A 1 84 ? 1.550 6.110 7.697 1.00 87.56 84 GLY A C 1
ATOM 687 O O . GLY A 1 84 ? 2.160 5.055 7.500 1.00 87.56 84 GLY A O 1
ATOM 688 N N . VAL A 1 85 ? 0.238 6.238 7.513 1.00 90.00 85 VAL A N 1
ATOM 689 C CA . VAL A 1 85 ? -0.609 5.151 7.026 1.00 90.00 85 VAL A CA 1
ATOM 690 C C . VAL A 1 85 ? -1.507 5.660 5.910 1.00 90.00 85 VAL A C 1
ATOM 692 O O . VAL A 1 85 ? -2.260 6.612 6.096 1.00 90.00 85 VAL A O 1
ATOM 695 N N . PHE A 1 86 ? -1.456 4.991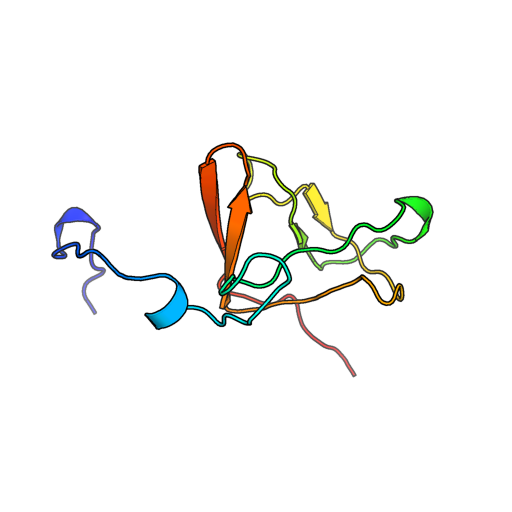 4.761 1.00 91.56 86 PHE A N 1
ATOM 696 C CA . PHE A 1 86 ? -2.353 5.266 3.641 1.00 91.56 86 PHE A CA 1
ATOM 697 C C . PHE A 1 86 ? -3.085 4.004 3.231 1.00 91.56 86 PHE A C 1
ATOM 699 O O . PHE A 1 86 ? -2.487 2.931 3.149 1.00 91.56 86 PHE A O 1
ATOM 706 N N . TYR A 1 87 ? -4.374 4.162 2.956 1.00 91.12 87 TYR A N 1
ATOM 707 C CA . TYR A 1 87 ? -5.199 3.137 2.346 1.00 91.12 87 TYR A CA 1
ATOM 708 C C . TYR A 1 87 ? -5.177 3.272 0.820 1.00 91.12 87 TYR A C 1
ATOM 710 O O . TYR A 1 87 ? -5.319 4.375 0.291 1.00 91.12 87 TYR A O 1
ATOM 718 N N . HIS A 1 88 ? -5.037 2.142 0.128 1.00 89.00 88 HIS A N 1
ATOM 719 C CA . HIS A 1 88 ? -4.984 2.054 -1.328 1.00 89.00 88 HIS A CA 1
ATOM 720 C C . HIS A 1 88 ? -6.117 1.160 -1.832 1.00 89.00 88 HIS A C 1
ATOM 722 O O . HIS A 1 88 ? -6.056 -0.064 -1.700 1.00 89.00 88 HIS A O 1
ATOM 728 N N . LEU A 1 89 ? -7.156 1.793 -2.391 1.00 79.31 89 LEU A N 1
ATOM 729 C CA . LEU A 1 89 ? -8.361 1.117 -2.884 1.00 79.31 89 LEU A CA 1
ATOM 730 C C . LEU A 1 89 ? -8.142 0.407 -4.233 1.00 79.31 89 LEU A C 1
ATOM 732 O O . LEU A 1 89 ? -8.653 -0.696 -4.401 1.00 79.31 89 LEU A O 1
ATOM 736 N N . GLU A 1 90 ? -7.403 0.997 -5.188 1.00 62.5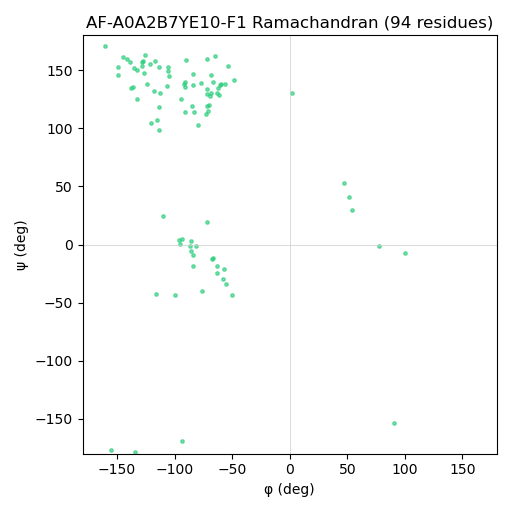6 90 GLU A N 1
ATOM 737 C CA . GLU A 1 90 ? -7.450 0.553 -6.596 1.00 62.56 90 GLU A CA 1
ATOM 738 C C . GLU A 1 90 ? -6.114 0.330 -7.335 1.00 62.56 90 GLU A C 1
ATOM 740 O O . GLU A 1 90 ? -5.108 1.010 -7.130 1.00 62.56 90 GLU A O 1
ATOM 745 N N . TYR A 1 91 ? -6.227 -0.620 -8.275 1.00 50.28 91 TYR A N 1
ATOM 746 C CA . TYR A 1 91 ? -5.420 -0.975 -9.447 1.00 50.28 91 TYR A CA 1
ATOM 747 C C . TYR A 1 91 ? -5.131 0.178 -10.435 1.00 50.28 91 TYR A C 1
ATOM 749 O O . TYR A 1 91 ? -6.005 0.992 -10.717 1.00 50.28 91 TYR A O 1
ATOM 757 N N . LEU A 1 92 ? -4.018 0.084 -11.182 1.00 34.94 92 LEU A N 1
ATOM 758 C CA . LEU A 1 92 ? -3.967 0.515 -12.593 1.00 34.94 92 LEU A CA 1
ATOM 759 C C . LEU A 1 92 ? -3.762 -0.720 -13.504 1.00 34.94 92 LEU A C 1
ATOM 761 O O . LEU A 1 92 ? -2.670 -1.260 -13.621 1.00 34.94 92 LEU A O 1
ATOM 765 N N . ARG A 1 93 ? -4.898 -1.181 -14.054 1.00 31.73 93 ARG A N 1
ATOM 766 C CA . ARG A 1 93 ? -5.218 -2.236 -15.049 1.00 31.73 93 ARG A CA 1
ATOM 767 C C . ARG A 1 93 ? -4.116 -3.132 -15.662 1.00 31.73 93 ARG A C 1
ATOM 769 O O . ARG A 1 93 ? -3.219 -2.668 -16.358 1.00 31.73 93 ARG A O 1
ATOM 776 N N . TYR A 1 94 ? -4.397 -4.443 -15.607 1.00 33.31 94 TYR A N 1
ATOM 777 C CA . TYR A 1 94 ? -4.076 -5.452 -16.631 1.00 33.31 94 TYR A CA 1
ATOM 778 C C . TYR A 1 94 ? -4.498 -4.990 -18.039 1.00 33.31 94 TYR A C 1
ATOM 780 O O . TYR A 1 94 ? -5.600 -4.461 -18.219 1.00 33.31 94 TYR A O 1
ATOM 788 N N . LYS A 1 95 ? -3.689 -5.299 -19.056 1.00 31.55 95 LYS A N 1
ATOM 789 C CA . LYS A 1 95 ? -4.156 -5.419 -20.441 1.00 31.55 95 LYS A CA 1
ATOM 790 C C . LYS A 1 95 ? -3.501 -6.645 -21.084 1.00 31.55 95 LYS A C 1
ATOM 792 O O . LYS A 1 95 ? -2.317 -6.878 -20.860 1.00 31.55 95 LYS A O 1
ATOM 797 N N . ILE A 1 96 ? -4.337 -7.414 -21.783 1.00 39.94 96 ILE A N 1
ATOM 798 C CA . ILE A 1 96 ? -4.017 -8.596 -22.602 1.00 39.94 96 ILE A CA 1
ATOM 799 C C . ILE A 1 96 ? -2.978 -8.225 -23.661 1.00 39.94 96 ILE A C 1
ATOM 801 O O . ILE A 1 96 ? -3.122 -7.108 -24.217 1.00 39.94 96 ILE A O 1
#

Sequence (96 aa):
MSKLTLDSVEWREFRIKDIFQTFIGNNGLQVHTGGYIKKSKFIESNIPRITVKETNNGINDYVYSTDKNFRVFENFISVSFLGGVFYHLEYLRYKI

Radius of gyration: 15.83 Å; Cα contacts (8 Å, |Δi|>4): 127; chains: 1; bounding box: 46×28×39 Å

Solvent-accessible surface area (backbone atoms only — not comparable to full-atom values): 6539 Å² total; per-residue (Å²): 131,86,82,83,52,84,88,74,54,88,86,76,90,79,60,65,74,81,80,33,74,59,44,80,53,98,88,41,82,37,63,79,76,90,52,88,74,63,74,90,59,53,43,86,46,81,34,72,37,73,52,76,46,84,50,76,79,11,49,76,50,40,42,44,52,88,52,91,48,60,78,86,85,62,57,42,67,51,75,25,98,87,69,40,72,36,80,42,77,77,82,71,75,91,78,134

Secondary structure (DSSP, 8-state):
-----GGGS------HHHHS-EEEETTEEEE-------GGG-EEEEEEEE-S-SSGGGEEEEEE--STT----SSEEEE-TTS-EEEE--------

Nearest PDB structures (foldseek):
  8snb-assembly1_7Q  TM=1.741E-01  e=1.137E+00  Strongylocentrotus purpuratus